Protein AF-A0A450U318-F1 (afdb_monomer)

pLDDT: mean 82.67, std 17.27, range [39.28, 97.69]

Radius of gyration: 18.85 Å; Cα contacts (8 Å, |Δi|>4): 16; chains: 1; bounding box: 36×24×61 Å

Secondary structure (DSSP, 8-state):
--SS--HHHHHHHHT--HHHHHHHHHHHHHHHHHHPPPP---SS------------TT-GGGG-----------

Structure (mmCIF, N/CA/C/O backbone):
data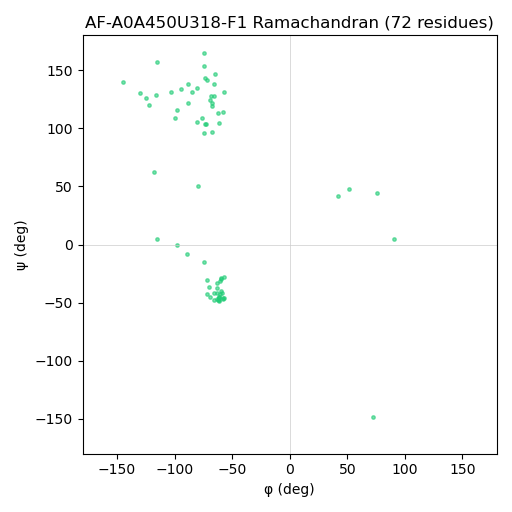_AF-A0A450U318-F1
#
_entry.id   AF-A0A450U318-F1
#
loop_
_atom_site.group_PDB
_atom_site.id
_atom_site.type_symbol
_atom_site.label_atom_id
_atom_site.label_alt_id
_atom_site.label_comp_id
_atom_site.label_asym_id
_atom_site.label_entity_id
_atom_site.label_seq_id
_atom_site.pdbx_PDB_ins_code
_atom_site.Cartn_x
_atom_site.Cartn_y
_atom_site.Cartn_z
_atom_site.occupancy
_atom_site.B_iso_or_equiv
_atom_site.auth_seq_id
_atom_site.auth_comp_id
_atom_site.auth_asym_id
_atom_site.auth_atom_id
_atom_site.pdbx_PDB_model_num
ATOM 1 N N . MET A 1 1 ? -6.288 -3.976 -13.224 1.00 64.44 1 MET A N 1
ATOM 2 C CA . MET A 1 1 ? -5.234 -4.351 -12.258 1.00 64.44 1 MET A CA 1
ATOM 3 C C . MET A 1 1 ? -5.877 -5.020 -11.051 1.00 64.44 1 MET A C 1
ATOM 5 O O . MET A 1 1 ? -6.846 -4.476 -10.536 1.00 64.44 1 MET A O 1
ATOM 9 N N . GLY A 1 2 ? -5.404 -6.205 -10.651 1.00 69.31 2 GLY A N 1
ATOM 10 C CA . GLY A 1 2 ? -5.872 -6.892 -9.437 1.00 69.31 2 GLY A CA 1
ATOM 11 C C . GLY A 1 2 ? -5.329 -6.244 -8.158 1.00 69.31 2 GLY A C 1
ATOM 12 O O . GLY A 1 2 ? -4.389 -5.453 -8.212 1.00 69.31 2 GLY A O 1
ATOM 13 N N . LEU A 1 3 ? -5.911 -6.565 -7.001 1.00 69.50 3 LEU A N 1
ATOM 14 C CA . LEU A 1 3 ? -5.353 -6.167 -5.704 1.00 69.50 3 LEU A CA 1
ATOM 15 C C . LEU A 1 3 ? -4.082 -6.997 -5.425 1.00 69.50 3 LEU A C 1
ATOM 17 O O . LEU A 1 3 ? -4.053 -8.182 -5.740 1.00 69.50 3 LEU A O 1
ATOM 21 N N . ASN A 1 4 ? -3.051 -6.379 -4.830 1.00 78.56 4 ASN A N 1
ATOM 22 C CA . ASN A 1 4 ? -1.747 -6.983 -4.477 1.00 78.56 4 ASN A CA 1
ATOM 23 C C . ASN A 1 4 ? -0.750 -7.226 -5.629 1.00 78.56 4 ASN A C 1
ATOM 25 O O . ASN A 1 4 ? -0.089 -8.261 -5.683 1.00 78.56 4 ASN A O 1
ATOM 29 N N . LEU A 1 5 ? -0.583 -6.251 -6.527 1.00 86.12 5 LEU A N 1
ATOM 30 C CA . LEU A 1 5 ? 0.463 -6.316 -7.555 1.00 86.12 5 LEU A CA 1
ATOM 31 C C . LEU A 1 5 ? 1.865 -6.061 -6.984 1.00 86.12 5 LEU A C 1
ATOM 33 O O . LEU A 1 5 ? 2.062 -5.188 -6.134 1.00 86.12 5 LEU A O 1
ATOM 37 N N . SER A 1 6 ? 2.860 -6.778 -7.507 1.00 90.62 6 SER A N 1
ATOM 38 C CA . SER A 1 6 ? 4.267 -6.472 -7.248 1.00 90.62 6 SER A CA 1
ATOM 39 C C . SER A 1 6 ? 4.712 -5.229 -8.028 1.00 90.62 6 SER A C 1
ATOM 41 O O . SER A 1 6 ? 4.211 -4.942 -9.116 1.00 90.62 6 SER A O 1
ATOM 43 N N . ASN A 1 7 ? 5.730 -4.525 -7.524 1.00 93.44 7 ASN A N 1
ATOM 44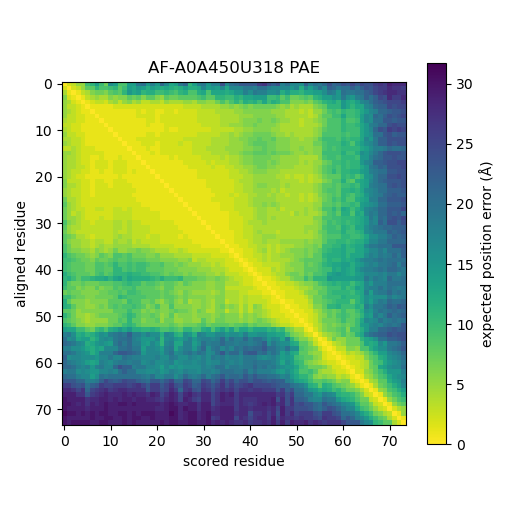 C CA . ASN A 1 7 ? 6.311 -3.379 -8.232 1.00 93.44 7 ASN A CA 1
ATOM 45 C C . ASN A 1 7 ? 6.871 -3.765 -9.617 1.00 93.44 7 ASN A C 1
ATOM 47 O O . ASN A 1 7 ? 6.825 -2.955 -10.535 1.00 93.44 7 ASN A O 1
ATOM 51 N N . SER A 1 8 ? 7.340 -5.006 -9.803 1.00 94.12 8 SER A N 1
ATOM 52 C CA . SER A 1 8 ? 7.784 -5.504 -11.113 1.00 94.12 8 SER A CA 1
ATOM 53 C C . SER A 1 8 ? 6.630 -5.715 -12.093 1.00 94.12 8 SER A C 1
ATOM 55 O O . SER A 1 8 ? 6.781 -5.450 -13.283 1.00 94.12 8 SER A O 1
ATOM 57 N N . GLN A 1 9 ? 5.472 -6.171 -11.611 1.00 94.19 9 GLN A N 1
ATOM 58 C CA . GLN A 1 9 ? 4.285 -6.303 -12.445 1.00 94.19 9 GLN A CA 1
ATOM 59 C C . GLN A 1 9 ? 3.738 -4.932 -12.848 1.00 94.19 9 GLN A C 1
ATOM 61 O O . GLN A 1 9 ? 3.472 -4.727 -14.027 1.00 94.19 9 GLN A O 1
ATOM 66 N N . ILE A 1 10 ? 3.651 -3.993 -11.901 1.00 94.25 10 ILE A N 1
ATOM 67 C CA . ILE A 1 10 ? 3.232 -2.609 -12.171 1.00 94.25 10 ILE A CA 1
ATOM 68 C C . ILE A 1 10 ? 4.157 -1.961 -13.209 1.00 94.25 10 ILE A C 1
ATOM 70 O O . ILE A 1 10 ? 3.673 -1.383 -14.173 1.00 94.25 10 ILE A O 1
ATOM 74 N N . ALA A 1 11 ? 5.477 -2.104 -13.047 1.00 96.56 11 ALA A N 1
ATOM 75 C CA . ALA A 1 11 ? 6.462 -1.581 -13.993 1.00 96.56 11 ALA A CA 1
ATOM 76 C C . ALA A 1 11 ? 6.244 -2.112 -15.416 1.00 96.56 11 ALA A C 1
ATOM 78 O O . ALA A 1 11 ? 6.208 -1.335 -16.362 1.00 96.56 11 ALA A O 1
ATOM 79 N N . ARG A 1 12 ? 6.023 -3.423 -15.564 1.00 95.50 12 ARG A N 1
ATOM 80 C CA . ARG A 1 12 ? 5.756 -4.048 -16.866 1.00 95.50 12 ARG A CA 1
ATOM 81 C C . ARG A 1 12 ? 4.431 -3.605 -17.486 1.00 95.50 12 ARG A C 1
ATOM 83 O O . ARG A 1 12 ? 4.374 -3.415 -18.691 1.00 95.50 12 ARG A O 1
ATOM 90 N N . GLU A 1 13 ? 3.366 -3.497 -16.695 1.00 94.81 13 GLU A N 1
ATOM 91 C CA . GLU A 1 13 ? 2.044 -3.109 -17.208 1.00 94.81 13 GLU A CA 1
ATOM 92 C C . GLU A 1 13 ? 1.979 -1.631 -17.608 1.00 94.81 13 GLU A C 1
ATOM 94 O O . GLU A 1 13 ? 1.232 -1.281 -18.518 1.00 94.81 13 GLU A O 1
ATOM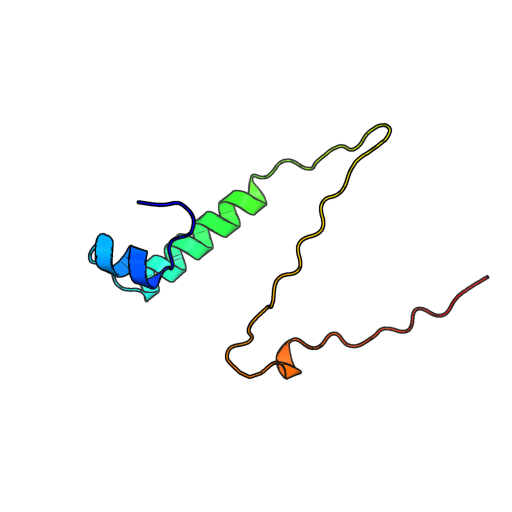 99 N N . LEU A 1 14 ? 2.757 -0.776 -16.939 1.00 94.38 14 LEU A N 1
ATOM 100 C CA . LEU A 1 14 ? 2.800 0.665 -17.198 1.00 94.38 14 LEU A CA 1
ATOM 101 C C . LEU A 1 14 ? 3.961 1.097 -18.103 1.00 94.38 14 LEU A C 1
ATOM 103 O O . LEU A 1 14 ? 4.082 2.288 -18.370 1.00 94.38 14 LEU A O 1
ATOM 107 N N . ASP A 1 15 ? 4.799 0.158 -18.549 1.00 97.12 15 ASP A N 1
ATOM 108 C CA . ASP A 1 15 ? 6.033 0.419 -19.304 1.00 97.12 15 ASP A CA 1
ATOM 109 C C . ASP A 1 15 ? 6.955 1.446 -18.613 1.00 97.12 15 ASP A C 1
ATOM 111 O O . ASP A 1 15 ? 7.422 2.424 -19.194 1.00 97.12 15 ASP A O 1
ATOM 115 N N . LEU A 1 16 ? 7.183 1.241 -17.312 1.00 96.75 16 LEU A N 1
ATOM 116 C CA . LEU A 1 16 ? 8.013 2.100 -16.467 1.00 96.75 16 LEU A CA 1
ATOM 117 C C . LEU A 1 16 ? 9.246 1.359 -15.957 1.00 96.75 16 LEU A C 1
ATOM 119 O O . LEU A 1 16 ? 9.253 0.135 -15.803 1.00 96.75 16 LEU A O 1
ATOM 123 N N . ASN A 1 17 ? 10.281 2.115 -15.590 1.00 97.62 17 ASN A N 1
ATOM 124 C CA . ASN A 1 17 ? 11.404 1.543 -14.863 1.00 97.62 17 ASN A CA 1
ATOM 125 C C . ASN A 1 17 ? 10.952 1.078 -13.467 1.00 97.62 17 ASN A C 1
ATOM 127 O O . ASN A 1 17 ? 10.216 1.763 -12.751 1.00 97.62 17 ASN A O 1
ATOM 131 N N . ILE A 1 18 ? 11.435 -0.091 -13.047 1.00 96.31 18 ILE A N 1
ATOM 132 C CA . ILE A 1 18 ? 11.150 -0.648 -11.725 1.00 96.31 18 ILE A CA 1
ATOM 133 C C . ILE A 1 18 ? 11.643 0.247 -10.576 1.00 96.31 18 ILE A C 1
ATOM 135 O O . ILE A 1 18 ? 11.010 0.258 -9.518 1.00 96.31 18 ILE A O 1
ATOM 139 N N . SER A 1 19 ? 12.733 1.006 -10.761 1.00 97.00 19 SER A N 1
ATOM 140 C CA . SER A 1 19 ? 13.217 1.972 -9.763 1.00 97.00 19 SER A CA 1
ATOM 141 C C . SER A 1 19 ? 12.201 3.078 -9.514 1.00 97.00 19 SER A C 1
ATOM 143 O O . SER A 1 19 ? 11.940 3.430 -8.364 1.00 97.00 19 SER A O 1
ATOM 145 N N . ASP A 1 20 ? 11.578 3.565 -10.581 1.00 97.69 20 ASP A N 1
ATOM 146 C CA . ASP A 1 20 ? 10.640 4.680 -10.519 1.00 97.69 20 ASP A CA 1
ATOM 147 C C . ASP A 1 20 ? 9.346 4.213 -9.857 1.00 97.69 20 ASP A C 1
ATOM 149 O O . ASP A 1 20 ? 8.850 4.846 -8.927 1.00 97.69 20 ASP A O 1
ATOM 153 N N . VAL A 1 21 ? 8.863 3.019 -10.222 1.00 97.00 21 VAL A N 1
ATOM 154 C CA . VAL A 1 21 ? 7.723 2.387 -9.542 1.00 97.00 21 VAL A CA 1
ATOM 155 C C . VAL A 1 21 ? 8.015 2.152 -8.058 1.00 97.00 21 VAL A C 1
ATOM 157 O O . VAL A 1 21 ? 7.142 2.369 -7.214 1.00 97.00 21 VAL A O 1
ATOM 160 N N . GLN A 1 22 ? 9.235 1.735 -7.705 1.00 95.81 22 GLN A N 1
ATOM 161 C CA . GLN A 1 22 ? 9.641 1.573 -6.308 1.00 95.81 22 GLN A CA 1
ATOM 162 C C . GLN A 1 22 ? 9.572 2.900 -5.544 1.00 95.81 22 GLN A C 1
ATOM 164 O O . GLN A 1 22 ? 9.054 2.930 -4.421 1.00 95.81 22 GLN A O 1
ATOM 169 N N . GLU A 1 23 ? 10.067 3.985 -6.135 1.00 97.50 23 GLU A N 1
ATOM 170 C CA . GLU A 1 23 ? 10.023 5.315 -5.536 1.00 97.50 23 GLU A CA 1
ATOM 171 C C . GLU A 1 23 ? 8.589 5.841 -5.404 1.00 97.50 23 GLU A C 1
ATOM 173 O O . GLU A 1 23 ? 8.185 6.251 -4.312 1.00 97.50 23 GLU A O 1
ATOM 178 N N . MET A 1 24 ? 7.790 5.754 -6.465 1.00 96.75 24 MET A N 1
ATOM 179 C CA . MET A 1 24 ? 6.385 6.161 -6.450 1.00 96.75 24 MET A CA 1
ATOM 180 C C . MET A 1 24 ? 5.599 5.384 -5.388 1.00 96.75 24 MET A C 1
ATOM 182 O O . MET A 1 24 ? 4.891 5.974 -4.569 1.00 96.75 24 MET A O 1
ATOM 186 N N . ALA A 1 25 ? 5.777 4.061 -5.324 1.00 94.75 25 ALA A N 1
ATOM 187 C CA . ALA A 1 25 ? 5.124 3.228 -4.320 1.00 94.75 25 ALA A CA 1
ATOM 188 C C . ALA A 1 25 ? 5.569 3.588 -2.893 1.00 94.75 25 ALA A C 1
ATOM 190 O O . ALA A 1 25 ? 4.748 3.580 -1.975 1.00 94.75 25 ALA A O 1
ATOM 191 N N . ARG A 1 26 ? 6.849 3.928 -2.681 1.00 95.75 26 ARG A N 1
ATOM 192 C CA . ARG A 1 26 ? 7.357 4.409 -1.385 1.00 95.75 26 ARG A CA 1
ATOM 193 C C . ARG A 1 26 ? 6.664 5.708 -0.970 1.00 95.75 26 ARG A C 1
ATOM 195 O O . ARG A 1 26 ? 6.185 5.791 0.160 1.00 95.75 26 ARG A O 1
ATOM 202 N N . GLN A 1 27 ? 6.583 6.687 -1.871 1.00 97.31 27 GLN A N 1
ATOM 203 C CA . GLN A 1 27 ? 5.926 7.969 -1.598 1.00 97.31 27 GLN A CA 1
ATOM 204 C C . GLN A 1 27 ? 4.438 7.780 -1.267 1.00 97.31 27 GLN A C 1
ATOM 206 O O . GLN A 1 27 ? 3.960 8.308 -0.262 1.00 97.31 27 GLN A O 1
ATOM 211 N N . LEU A 1 28 ? 3.722 6.965 -2.049 1.00 94.94 28 LEU A N 1
ATOM 212 C CA . LEU A 1 28 ? 2.305 6.676 -1.817 1.00 94.94 28 LEU A CA 1
ATOM 213 C C . LEU A 1 28 ? 2.070 5.963 -0.480 1.00 94.94 28 LEU A C 1
ATOM 215 O O . LEU A 1 28 ? 1.209 6.387 0.289 1.00 94.94 28 LEU A O 1
ATOM 219 N N . ARG A 1 29 ? 2.856 4.924 -0.157 1.00 94.00 29 ARG A N 1
ATOM 220 C CA . ARG A 1 29 ? 2.747 4.207 1.129 1.00 94.00 29 ARG A CA 1
ATOM 221 C C . ARG A 1 2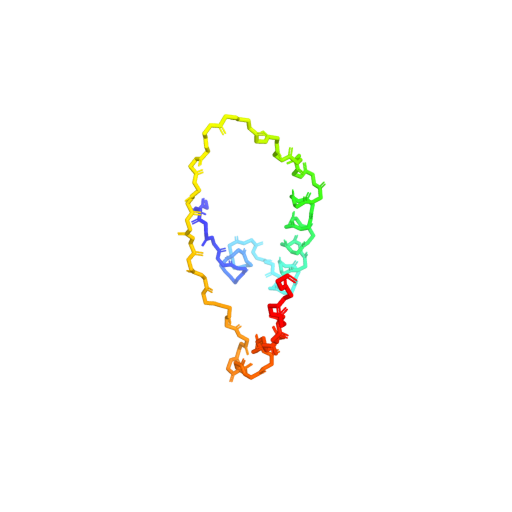9 ? 2.999 5.138 2.312 1.00 94.00 29 ARG A C 1
ATOM 223 O O . ARG A 1 29 ? 2.241 5.100 3.279 1.00 94.00 29 ARG A O 1
ATOM 230 N N . GLN A 1 30 ? 4.010 6.003 2.219 1.00 97.06 30 GLN A N 1
ATOM 231 C CA . GLN A 1 30 ? 4.269 7.006 3.250 1.00 97.06 30 GLN A CA 1
ATOM 232 C C . GLN A 1 30 ? 3.084 7.967 3.395 1.00 97.06 30 GLN A C 1
ATOM 234 O O . GLN A 1 30 ? 2.636 8.223 4.510 1.00 97.06 30 GLN A O 1
ATOM 239 N N . GLY A 1 31 ? 2.538 8.451 2.277 1.00 97.25 31 GLY A N 1
ATOM 240 C CA . GLY A 1 31 ? 1.366 9.322 2.269 1.00 97.25 31 GLY A CA 1
ATOM 241 C C . GLY A 1 31 ? 0.140 8.684 2.926 1.00 97.25 31 GLY A C 1
ATOM 242 O O . GLY A 1 31 ? -0.543 9.352 3.701 1.00 97.25 31 GLY A O 1
ATOM 243 N N . VAL A 1 32 ? -0.112 7.394 2.679 1.00 95.81 32 VAL A N 1
ATOM 244 C CA . VAL A 1 32 ? -1.199 6.636 3.324 1.00 95.81 32 VAL A CA 1
ATOM 245 C C . VAL A 1 32 ? -1.007 6.584 4.837 1.00 95.81 32 VAL A C 1
ATOM 247 O O . VAL A 1 32 ? -1.946 6.878 5.571 1.00 95.81 32 VAL A O 1
ATOM 250 N N . VAL A 1 33 ? 0.200 6.262 5.312 1.00 95.19 33 VAL A N 1
ATOM 251 C CA . VAL A 1 33 ? 0.498 6.210 6.753 1.00 95.19 33 VAL A CA 1
ATOM 252 C C . VAL A 1 33 ? 0.320 7.583 7.395 1.00 95.19 33 VAL A C 1
ATOM 254 O O . VAL A 1 33 ? -0.367 7.698 8.403 1.00 95.19 33 VAL A O 1
ATOM 257 N N . THR A 1 34 ? 0.881 8.631 6.790 1.00 96.75 34 THR A N 1
ATOM 258 C CA . THR A 1 34 ? 0.804 10.000 7.318 1.00 96.75 34 THR A CA 1
ATOM 259 C C . THR A 1 34 ? -0.631 10.526 7.375 1.00 96.75 34 THR A C 1
ATOM 261 O O . THR A 1 34 ? -0.967 11.292 8.273 1.00 96.75 34 THR A O 1
ATOM 264 N N . ARG A 1 35 ? -1.488 10.128 6.429 1.00 96.31 35 ARG A N 1
ATOM 265 C CA . ARG A 1 35 ? -2.893 10.561 6.375 1.00 96.31 35 ARG A CA 1
ATOM 266 C C . ARG A 1 35 ? -3.840 9.656 7.159 1.00 96.31 35 ARG A C 1
ATOM 268 O O . ARG A 1 35 ? -5.015 9.997 7.280 1.00 96.31 35 ARG A O 1
ATOM 275 N N . LYS A 1 36 ? -3.372 8.512 7.667 1.00 95.81 36 LYS A N 1
ATOM 276 C CA . LYS A 1 36 ? -4.211 7.585 8.425 1.00 95.81 36 LYS A CA 1
ATOM 277 C C . LYS A 1 36 ? -4.605 8.246 9.755 1.00 95.81 36 LYS A C 1
ATOM 279 O O . LYS A 1 36 ? -3.718 8.558 10.548 1.00 95.81 36 LYS A O 1
ATOM 284 N N . PRO A 1 37 ? -5.905 8.456 10.029 1.00 95.00 37 PRO A N 1
ATOM 285 C CA . PRO A 1 37 ? -6.329 8.993 11.313 1.00 95.00 37 PRO A CA 1
ATOM 286 C C . PRO A 1 37 ? -5.999 8.001 12.432 1.00 95.00 37 PRO A C 1
ATOM 288 O O . PRO A 1 37 ? -6.049 6.782 12.241 1.00 95.00 37 PRO A O 1
ATOM 291 N N . GLN A 1 38 ? -5.678 8.522 13.614 1.00 92.75 38 GLN A N 1
ATOM 292 C CA . GLN A 1 38 ? -5.473 7.690 14.793 1.00 92.75 38 GLN A CA 1
ATOM 293 C C . GLN A 1 38 ? -6.795 7.020 15.186 1.00 92.75 38 GLN A C 1
ATOM 295 O O . GLN A 1 38 ? -7.814 7.691 15.354 1.00 92.75 38 GLN A O 1
ATOM 300 N N . ALA A 1 39 ? -6.770 5.698 15.354 1.00 90.88 39 ALA A N 1
ATOM 301 C CA . ALA A 1 39 ? -7.920 4.963 15.863 1.00 90.88 39 ALA A CA 1
ATOM 302 C C . ALA A 1 39 ? -8.156 5.327 17.337 1.00 90.88 39 ALA A C 1
ATOM 304 O O . ALA A 1 39 ? -7.235 5.256 18.153 1.00 90.88 39 ALA A O 1
ATOM 305 N N . LYS A 1 40 ? -9.389 5.716 17.675 1.00 92.81 40 LYS A N 1
ATOM 306 C CA . LYS A 1 40 ? -9.844 5.861 19.062 1.00 92.81 40 LYS A CA 1
ATOM 307 C C . LYS A 1 40 ? -10.609 4.601 19.437 1.00 92.81 40 LYS A C 1
ATOM 309 O O . LYS A 1 40 ? -11.632 4.306 18.828 1.00 92.81 40 LYS A O 1
ATOM 314 N N . LEU A 1 41 ? -10.078 3.857 20.397 1.00 91.75 41 LEU A N 1
ATOM 315 C CA . LEU A 1 41 ? -10.655 2.605 20.870 1.00 91.75 41 LEU A CA 1
ATOM 316 C C . LEU A 1 41 ? -11.538 2.880 22.093 1.00 91.75 41 LEU A C 1
ATOM 318 O O . LEU A 1 41 ? -11.123 3.608 22.994 1.00 91.75 41 LEU A O 1
ATOM 322 N N . HIS A 1 42 ? -12.746 2.314 22.119 1.00 92.75 42 HIS A N 1
ATOM 323 C CA . HIS A 1 42 ? -13.706 2.464 23.214 1.00 92.75 42 HIS A CA 1
ATOM 324 C C . HIS A 1 42 ? -14.494 1.165 23.407 1.00 92.75 42 HIS A C 1
ATOM 326 O O . HIS A 1 42 ? -14.912 0.561 22.425 1.00 92.75 42 HIS A O 1
ATOM 332 N N . GLY A 1 43 ? -14.745 0.784 24.663 1.00 94.31 43 GLY A N 1
ATOM 333 C CA . GLY A 1 43 ? -15.451 -0.458 24.988 1.00 94.31 43 GLY A CA 1
ATOM 334 C C . GLY A 1 43 ? -14.597 -1.703 24.737 1.00 94.31 43 GLY A C 1
ATOM 335 O O . GLY A 1 43 ? -13.377 -1.663 24.895 1.00 94.31 43 GLY A O 1
ATOM 336 N N . GLU A 1 44 ? -15.249 -2.803 24.373 1.00 93.56 44 GLU A N 1
ATOM 337 C CA . GLU A 1 44 ? -14.591 -4.044 23.959 1.00 93.56 44 GLU A CA 1
ATOM 338 C C . GLU A 1 44 ? -14.147 -3.941 22.492 1.00 93.56 44 GLU A C 1
ATOM 340 O O . GLU A 1 44 ? -14.888 -3.439 21.646 1.00 93.56 44 GLU A O 1
ATOM 345 N N . VAL A 1 45 ? -12.917 -4.370 22.198 1.00 93.50 45 VAL A N 1
ATOM 346 C CA . VAL A 1 45 ? -12.295 -4.254 20.872 1.00 93.50 45 VAL A CA 1
ATOM 347 C C . VAL A 1 45 ? -11.723 -5.604 20.471 1.00 93.50 45 VAL A C 1
ATOM 349 O O . VAL A 1 45 ? -10.973 -6.210 21.231 1.00 93.50 45 VAL A O 1
ATOM 352 N N . GLU A 1 46 ? -12.049 -6.039 19.259 1.00 93.62 46 GLU A N 1
ATOM 353 C CA . GLU A 1 46 ? -11.451 -7.207 18.620 1.00 93.62 46 GLU A CA 1
ATOM 354 C C . GLU A 1 46 ? -10.195 -6.799 17.840 1.00 93.62 46 GLU A C 1
ATOM 356 O O . GLU A 1 46 ? -10.167 -5.762 17.168 1.00 93.62 46 GLU A O 1
ATOM 361 N N . CYS A 1 47 ? -9.147 -7.6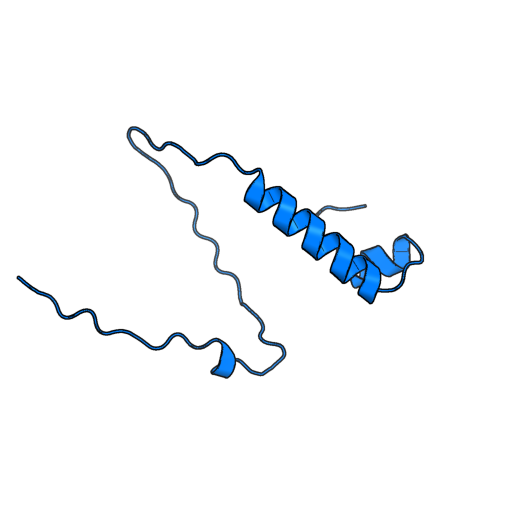13 17.945 1.00 91.00 47 CYS A N 1
ATOM 362 C CA . CYS A 1 47 ? -7.880 -7.404 17.258 1.00 91.00 47 CYS A CA 1
ATOM 363 C C . CYS A 1 47 ? -7.562 -8.623 16.392 1.00 91.00 47 CYS A C 1
ATOM 365 O O . CYS A 1 47 ? -7.360 -9.713 16.922 1.00 91.00 47 CYS A O 1
ATOM 367 N N . ASP A 1 48 ? -7.435 -8.409 15.083 1.00 94.19 48 ASP A N 1
ATOM 368 C CA . ASP A 1 48 ? -6.912 -9.418 14.165 1.00 94.19 48 ASP A CA 1
ATOM 369 C C . ASP A 1 48 ? -5.381 -9.377 14.129 1.00 94.19 48 ASP A C 1
ATOM 371 O O . ASP A 1 48 ? -4.768 -8.322 13.929 1.00 94.19 48 ASP A O 1
ATOM 375 N N . GLU A 1 49 ? -4.752 -10.543 14.266 1.00 90.88 49 GLU A N 1
ATOM 376 C CA . GLU A 1 49 ? -3.306 -10.698 14.128 1.00 90.88 49 GLU A CA 1
ATOM 377 C C . GLU A 1 49 ? -2.947 -11.322 12.779 1.00 90.88 49 GLU A C 1
ATOM 379 O O . GLU A 1 49 ? -3.471 -12.362 12.382 1.00 90.88 49 GLU A O 1
ATOM 384 N N . VAL A 1 50 ? -1.991 -10.707 12.079 1.00 90.31 50 VAL A N 1
ATOM 385 C CA . VAL A 1 50 ? -1.425 -11.251 10.841 1.00 90.31 50 VAL A CA 1
ATOM 386 C C . VAL A 1 50 ? 0.085 -11.341 10.986 1.00 90.31 50 VAL A C 1
ATOM 388 O O . VAL A 1 50 ? 0.762 -10.349 11.260 1.00 90.31 50 VAL A O 1
ATOM 391 N N . TYR A 1 51 ? 0.625 -12.534 10.747 1.00 83.38 51 TYR A N 1
ATOM 392 C CA . TYR A 1 51 ? 2.062 -12.780 10.739 1.00 83.38 51 TYR A CA 1
ATOM 393 C C . TYR A 1 51 ? 2.619 -12.537 9.338 1.00 83.38 51 TYR A C 1
ATOM 395 O O . TYR A 1 51 ? 2.205 -13.169 8.367 1.00 83.38 51 TYR A O 1
ATOM 403 N N . VAL A 1 52 ? 3.582 -11.621 9.232 1.00 82.75 52 VAL A N 1
ATOM 404 C CA . VAL A 1 52 ? 4.263 -11.299 7.973 1.00 82.75 52 VAL A CA 1
ATOM 405 C C . VAL A 1 52 ? 5.738 -11.658 8.100 1.00 82.75 52 VAL A C 1
ATOM 407 O O . VAL A 1 52 ? 6.411 -11.229 9.036 1.00 82.75 52 VAL A O 1
ATOM 410 N N . LEU A 1 53 ? 6.261 -12.419 7.138 1.00 78.44 53 LEU A N 1
ATOM 411 C CA . LEU A 1 53 ? 7.692 -12.692 7.041 1.00 78.44 53 LEU A CA 1
ATOM 412 C C . LEU A 1 53 ? 8.393 -11.504 6.376 1.00 78.44 53 LEU A C 1
ATOM 414 O O . LEU A 1 53 ? 8.301 -11.303 5.164 1.00 78.44 53 LEU A O 1
ATOM 418 N N . ALA A 1 54 ? 9.112 -10.715 7.172 1.00 70.19 54 ALA A N 1
ATOM 419 C CA . ALA A 1 54 ? 9.982 -9.672 6.648 1.00 70.19 54 ALA A CA 1
ATOM 420 C C . ALA A 1 54 ? 11.242 -10.318 6.049 1.00 70.19 54 ALA A C 1
ATOM 422 O O . ALA A 1 54 ? 12.200 -10.635 6.750 1.00 70.19 54 ALA A O 1
ATOM 423 N N . GLY A 1 55 ? 11.239 -10.543 4.736 1.00 63.97 55 GLY A N 1
ATOM 424 C CA . GLY A 1 55 ? 12.412 -11.045 4.030 1.00 63.97 55 GLY A CA 1
ATOM 425 C C . GLY A 1 55 ? 13.474 -9.957 3.890 1.00 63.97 55 GLY A C 1
ATOM 426 O O . GLY A 1 55 ? 13.373 -9.110 3.005 1.00 63.97 55 GLY A O 1
ATOM 427 N N . HIS A 1 56 ? 14.540 -10.004 4.691 1.00 66.81 56 HIS A N 1
ATOM 428 C CA . HIS A 1 56 ? 15.720 -9.154 4.489 1.00 66.81 56 HIS A CA 1
ATOM 429 C C . HIS A 1 56 ? 16.627 -9.721 3.378 1.00 66.81 56 HIS A C 1
ATOM 431 O O . HIS A 1 56 ? 17.816 -9.932 3.575 1.00 66.81 56 HIS A O 1
ATOM 437 N N . LYS A 1 57 ? 16.050 -10.047 2.209 1.00 63.66 57 LYS A N 1
ATOM 438 C CA . LYS A 1 57 ? 16.751 -10.549 1.004 1.00 63.66 57 LYS A CA 1
ATOM 439 C C . LYS A 1 57 ? 17.863 -11.590 1.277 1.00 63.66 57 LYS A C 1
ATOM 441 O O . LYS A 1 57 ? 18.926 -11.516 0.676 1.00 63.66 57 LYS A O 1
ATOM 446 N N . GLY A 1 58 ? 17.626 -12.544 2.181 1.00 63.03 58 GLY A N 1
ATOM 447 C CA . GLY A 1 58 ? 18.608 -13.585 2.529 1.00 63.03 58 GLY A CA 1
ATOM 448 C C . GLY A 1 58 ? 19.554 -13.259 3.693 1.00 63.03 58 GLY A C 1
ATOM 449 O O . GLY A 1 58 ? 20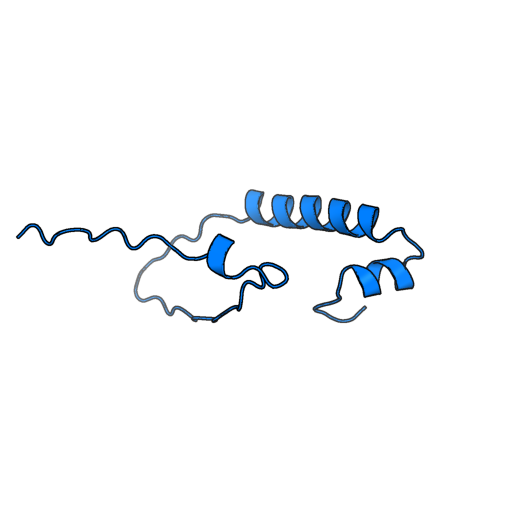.398 -14.086 4.001 1.00 63.03 58 GLY A O 1
ATOM 450 N N . HIS A 1 5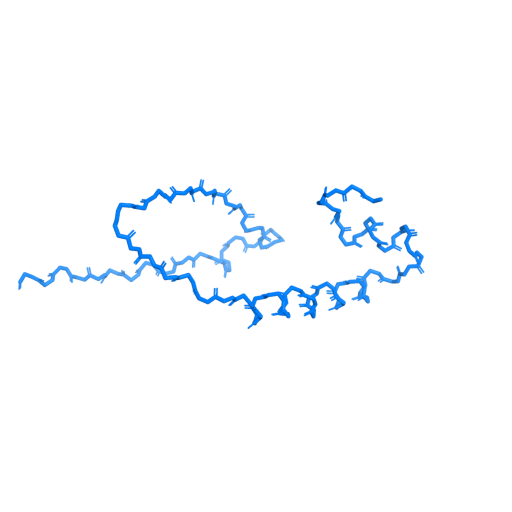9 ? 19.374 -12.117 4.363 1.00 67.81 59 HIS A N 1
ATOM 451 C CA . HIS A 1 59 ? 20.136 -11.674 5.540 1.0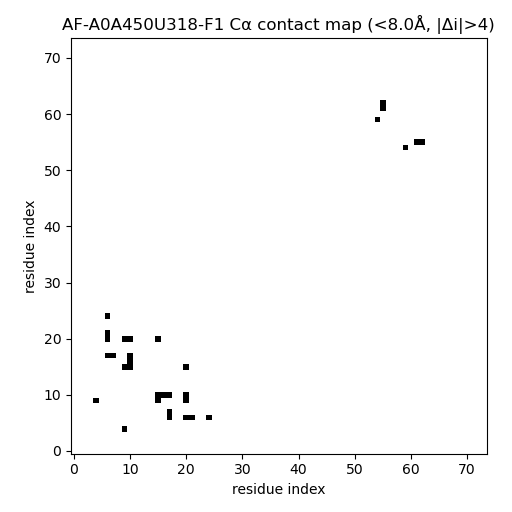0 67.81 59 HIS A CA 1
ATOM 452 C C . HIS A 1 59 ? 19.234 -11.521 6.784 1.00 67.81 59 HIS A C 1
ATOM 454 O O . HIS A 1 59 ? 19.025 -10.402 7.268 1.00 67.81 59 HIS A O 1
ATOM 460 N N . PRO A 1 60 ? 18.606 -12.608 7.268 1.00 69.56 60 PRO A N 1
ATOM 461 C CA . PRO A 1 60 ? 17.699 -12.572 8.419 1.00 69.56 60 PRO A CA 1
ATOM 462 C C . PRO A 1 60 ? 18.345 -12.017 9.702 1.00 69.56 60 PRO A C 1
ATOM 464 O O . PRO A 1 60 ? 17.653 -11.405 10.514 1.00 69.56 60 PRO A O 1
ATOM 467 N N . GLU A 1 61 ? 19.660 -12.149 9.863 1.00 73.88 61 GLU A N 1
ATOM 468 C CA . GLU A 1 61 ? 20.432 -11.630 10.997 1.00 73.88 61 GLU A CA 1
ATOM 469 C C . GLU A 1 61 ? 20.342 -10.102 11.152 1.00 73.88 61 GLU A C 1
ATOM 471 O O . GLU A 1 61 ? 20.397 -9.578 12.262 1.00 73.88 61 GLU A O 1
ATOM 476 N N . ALA A 1 62 ? 20.148 -9.365 10.053 1.00 70.81 62 ALA A N 1
ATOM 477 C CA . ALA A 1 62 ? 20.066 -7.903 10.074 1.00 70.81 62 ALA A CA 1
ATOM 478 C C . ALA A 1 62 ? 18.738 -7.375 10.651 1.00 70.81 62 ALA A C 1
ATOM 480 O O . ALA A 1 62 ? 18.630 -6.190 10.971 1.00 70.81 62 ALA A O 1
ATOM 481 N N . VAL A 1 63 ? 17.722 -8.238 10.773 1.00 65.94 63 VAL A N 1
ATOM 482 C CA . VAL A 1 63 ? 16.378 -7.892 11.272 1.00 65.94 63 VAL A CA 1
ATOM 483 C C . VAL A 1 63 ? 16.027 -8.594 12.585 1.00 65.94 63 VAL A C 1
ATOM 485 O O . VAL A 1 63 ? 14.910 -8.448 13.087 1.00 65.94 63 VAL A O 1
ATOM 488 N N . GLU A 1 64 ? 16.972 -9.331 13.166 1.00 70.12 64 GLU A N 1
ATOM 489 C CA . GLU A 1 64 ? 16.788 -10.002 14.446 1.00 70.12 64 GLU A CA 1
ATOM 490 C C . GLU A 1 64 ? 16.666 -8.970 15.580 1.00 70.12 64 GLU A C 1
ATOM 492 O O . GLU A 1 64 ? 17.537 -8.122 15.799 1.00 70.12 64 GLU A O 1
ATOM 497 N N . LYS A 1 65 ? 15.549 -9.005 16.317 1.00 68.50 65 LYS A N 1
ATOM 498 C CA . LYS A 1 65 ? 15.346 -8.108 17.461 1.00 68.50 65 LYS A CA 1
ATOM 499 C C . LYS A 1 65 ? 16.305 -8.502 18.585 1.00 68.50 65 LYS A C 1
ATOM 501 O O . LYS A 1 65 ? 16.218 -9.611 19.104 1.00 68.50 65 LYS A O 1
ATOM 506 N N . LYS A 1 66 ? 17.131 -7.564 19.063 1.00 63.69 66 LYS A N 1
ATOM 507 C CA . LYS A 1 66 ? 17.796 -7.719 20.366 1.00 63.69 66 LYS A CA 1
ATOM 508 C C . LYS A 1 66 ? 16.723 -7.782 21.454 1.00 63.69 66 LYS A C 1
ATOM 510 O O . LYS A 1 66 ? 16.032 -6.795 21.701 1.00 63.69 66 LYS A O 1
ATOM 515 N N . THR A 1 67 ? 16.580 -8.932 22.108 1.00 49.69 67 THR A N 1
ATOM 516 C CA . THR A 1 67 ? 15.713 -9.092 23.280 1.00 49.69 67 THR A CA 1
ATOM 517 C C . THR A 1 67 ? 16.200 -8.176 24.399 1.00 49.69 67 THR A C 1
ATOM 519 O O . THR A 1 67 ? 17.196 -8.470 25.062 1.00 49.69 67 THR A O 1
ATOM 522 N N . VAL A 1 68 ? 15.501 -7.066 24.629 1.00 52.03 68 VAL A N 1
ATOM 523 C CA . VAL A 1 68 ? 15.642 -6.310 25.874 1.00 52.03 68 VAL A CA 1
ATOM 524 C C . VAL A 1 68 ? 14.888 -7.098 26.937 1.00 52.03 68 VAL A C 1
ATOM 526 O O . VAL A 1 68 ? 13.661 -7.178 26.902 1.00 52.03 68 VAL A O 1
ATOM 529 N N . LYS A 1 69 ? 15.618 -7.714 27.871 1.00 50.91 69 LYS A N 1
ATOM 530 C CA . LYS A 1 69 ? 15.017 -8.238 29.099 1.00 50.91 69 LYS A CA 1
ATOM 531 C C . LYS A 1 69 ? 14.540 -7.041 29.914 1.00 50.91 69 LYS A C 1
ATOM 533 O O . LYS A 1 69 ? 15.337 -6.409 30.601 1.00 50.91 69 LYS A O 1
ATOM 538 N N . VAL A 1 70 ? 13.258 -6.705 29.815 1.00 44.44 70 VAL A N 1
ATOM 539 C CA . VAL A 1 70 ? 12.632 -5.810 30.787 1.00 44.44 70 VAL A CA 1
ATOM 540 C C . VAL A 1 70 ? 12.494 -6.629 32.064 1.00 44.44 70 VAL A C 1
ATOM 542 O O . VAL A 1 70 ? 11.694 -7.560 32.132 1.00 44.44 70 VAL A O 1
ATOM 545 N N . GLY A 1 71 ? 13.374 -6.359 33.028 1.00 39.94 71 GLY A N 1
ATOM 546 C CA . GLY A 1 71 ? 13.290 -6.947 34.356 1.00 39.94 71 GLY A CA 1
ATOM 547 C C . GLY A 1 71 ? 11.937 -6.611 34.972 1.00 39.94 71 GLY A C 1
ATOM 548 O O . GLY A 1 71 ? 11.509 -5.460 34.938 1.00 39.94 71 GLY A O 1
ATOM 549 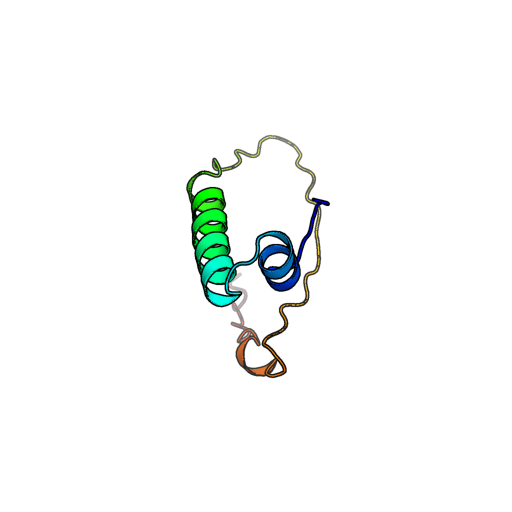N N . ALA A 1 72 ? 11.269 -7.631 35.505 1.00 43.84 72 ALA A N 1
ATOM 550 C CA . ALA A 1 72 ? 10.103 -7.460 36.350 1.00 43.84 72 ALA A CA 1
ATOM 551 C C . ALA A 1 72 ? 10.499 -6.600 37.558 1.00 43.84 72 ALA A C 1
ATOM 553 O O . ALA A 1 72 ? 11.324 -7.020 38.369 1.00 43.84 72 ALA A O 1
ATOM 554 N N . ALA A 1 73 ? 9.937 -5.400 37.653 1.00 39.28 73 ALA A N 1
ATOM 555 C CA . ALA A 1 73 ? 9.884 -4.659 38.901 1.00 39.28 73 ALA A CA 1
ATOM 556 C C . ALA A 1 73 ? 8.477 -4.865 39.470 1.00 39.28 73 ALA A C 1
ATOM 558 O O . ALA A 1 73 ? 7.493 -4.425 38.875 1.00 39.28 73 ALA A O 1
ATOM 559 N N . VAL A 1 74 ? 8.438 -5.646 40.550 1.00 41.34 74 VAL A N 1
ATOM 560 C CA . VAL A 1 74 ? 7.327 -5.769 41.503 1.00 41.34 74 VAL A CA 1
ATOM 561 C C . VAL A 1 74 ? 7.182 -4.457 42.263 1.00 41.34 74 VAL A C 1
ATOM 563 O O . VAL A 1 74 ? 8.240 -3.854 42.562 1.00 41.34 74 VAL A O 1
#

Mean predicted aligned error: 10.46 Å

Organism: NCBI:txid2126340

Sequence (74 aa):
MGLNLSNSQIARELDLNISDVQEMARQLRQGVVTRKPQAKLHGEVECDEVYVLAGHKGHPEAVEKKTVKVGAAV

Foldseek 3Di:
DDPPDDLVRVCVVVVHDSVVSVVVVVVVVVVCVVPDDDDDDDDDDDDDDDDDDPDPVPCVVVVDDDDDPPDDDD

Solvent-accessible surface area (backbone atoms only — not comparable to full-atom values): 5198 Å² total; per-residue (Å²): 133,74,88,87,72,51,53,66,55,50,12,64,77,67,76,44,58,49,68,55,41,49,50,53,51,49,52,51,54,50,50,51,60,74,66,52,74,82,86,83,86,72,89,86,79,89,81,91,86,79,92,76,87,82,76,51,86,88,43,61,78,84,71,60,77,82,82,76,82,78,74,87,78,130

Nearest PDB structures (foldseek):
  3w6j-assembly1_C  TM=4.517E-01  e=4.456E+00  Geobacillus stearothermophilus
  5x3t-assembly1_G  TM=3.384E-01  e=2.704E+00  Mycobacterium tuberculosis H37Rv